Protein 4E9B (pdb70)

Secondary structure (DSSP, 8-state):
---PPP-TT-GGGGPPPB-----SHHHHHHHHHHHHHHHHTT-SEEEGGGGT--BSEEEE----TTS---GGG-EEEEEEEEEEEE--EEEEE--TTSTT--EEEEE-SEEEEEEE-TT--EEEEEEEHHHHHHHHHHHHHHTT--GGGG--HHHHHHHHHT-

Sequence (163 aa):
ALLEIIHYPSKILRTISKEVVSFDAKLHQQLDDMYETMIASEGIGLAAIQVGLPLRMLIINLPQEDGVQHKEDCLEIINPKFIETGGSMMYKEGCLSVPGFYEEVERFEKVKIEYQNRFAEVKVLEASELLAVAIQHEIDHLNGVLFVDKLSILKRKKFEKEL

Radius of gyration: 15.21 Å; Cα contacts (8 Å, |Δi|>4): 313; chains: 1; bounding box: 40×36×34 Å

Solvent-accessible surface area: 8677 Å² total; per-residue (Å²): 73,121,56,146,21,24,92,68,111,36,166,83,1,93,48,119,2,138,103,12,137,62,46,55,72,124,4,39,115,40,0,67,33,0,26,83,0,0,59,63,46,156,8,62,8,0,0,0,1,4,21,39,20,61,41,28,0,0,1,2,0,44,57,74,172,91,54,76,49,52,120,143,60,28,47,33,0,0,27,13,126,78,78,98,64,30,52,64,43,98,75,121,12,30,12,43,0,9,87,60,9,125,6,88,1,107,11,92,59,114,5,44,0,54,16,41,29,42,132,40,85,96,70,90,41,124,9,45,123,52,40,0,4,7,0,11,21,9,9,24,1,0,68,5,43,2,4,4,48,95,10,54,155,125,71,96,124,72,8,90,156,80,136

Organism: Helicobacter pylori (NCBI:txid210)

InterPro domains:
  IPR023635 Peptide deformylase [MF_00163] (2-167)
  IPR023635 Peptide deformylase [PF01327] (4-157)
  IPR023635 Peptide deformylase [PIRSF004749] (1-172)
  IPR023635 Peptide deformylase [PR01576] (33-62)
  IPR023635 Peptide deformylase [PR01576] (94-105)
  IPR023635 Peptide deformylase [PR01576] (106-124)
  IPR023635 Peptide deformylase [PR01576] (125-154)
  IPR023635 Peptide deformylase [PTHR10458] (3-171)
  IPR023635 Peptide deformylase [TIGR00079] (4-165)
  IPR023635 Peptide deformylase [cd00487] (6-148)
  IPR036821 Peptide deformylase superfamily [G3DSA:3.90.45.10] (1-174)
  IPR036821 Peptide deformylase superfamily [SSF56420] (1-166)

Structure (mmCIF, N/CA/C/O backbone):
data_4E9B
#
_entry.id   4E9B
#
_cell.length_a   41.394
_cell.length_b   51.779
_cell.length_c   91.074
_cell.angle_alpha   90.00
_cell.angle_beta   90.00
_cell.angle_gamma   90.00
#
_symmetry.space_group_name_H-M   'P 21 21 21'
#
loop_
_entity.id
_entity.type
_entity.pdbx_description
1 polymer 'Peptide deformylase 11'
2 non-polymer 'COBALT (II) ION'
3 non-polymer ACTINONIN
4 non-polymer '4-(2-HYDROXYETHYL)-1-PIPERAZINE ETHANESULFONIC ACID'
5 non-polymer 'DIMETHYL SULFOXIDE'
6 water water
#
loop_
_atom_site.group_PDB
_atom_site.id
_atom_site.type_symbol
_atom_site.label_atom_id
_atom_site.label_alt_id
_atom_site.label_comp_id
_atom_site.label_asym_id
_atom_site.label_entity_id
_atom_site.label_seq_id
_atom_site.pdbx_PDB_ins_code
_atom_site.Cartn_x
_atom_site.Cartn_y
_atom_site.Cartn_z
_atom_site.occupancy
_atom_site.B_iso_or_equiv
_atom_site.auth_seq_id
_atom_site.auth_comp_id
_atom_site.auth_asym_id
_atom_site.auth_atom_id
_atom_site.pdbx_PDB_model_num
ATOM 1 N N . ALA A 1 1 ? 97.101 92.404 50.712 1.00 27.57 2 ALA A N 1
ATOM 2 C CA . ALA A 1 1 ? 97.005 91.297 49.719 1.00 26.01 2 ALA A CA 1
ATOM 3 C C . ALA A 1 1 ? 95.560 90.819 49.557 1.00 25.30 2 ALA A C 1
ATOM 4 O O . ALA A 1 1 ? 94.760 90.896 50.496 1.00 26.36 2 ALA A O 1
ATOM 6 N N . LEU A 1 2 ? 95.223 90.344 48.368 1.00 23.71 3 LEU A N 1
ATOM 7 C CA . LEU A 1 2 ? 93.906 89.795 48.113 1.00 24.45 3 LEU A CA 1
ATOM 8 C C . LEU A 1 2 ? 93.954 88.292 48.375 1.00 24.45 3 LEU A C 1
ATOM 9 O O . LEU A 1 2 ? 94.843 87.605 47.877 1.00 25.54 3 LEU A O 1
ATOM 14 N N . LEU A 1 3 ? 93.021 87.791 49.184 1.00 21.01 4 LEU A N 1
ATOM 15 C CA . LEU A 1 3 ? 93.024 86.388 49.585 1.00 20.07 4 LEU A CA 1
ATOM 16 C C . LEU A 1 3 ? 91.913 85.635 48.866 1.00 20.15 4 LEU A C 1
ATOM 17 O O . LEU A 1 3 ? 90.930 86.230 48.450 1.00 22.65 4 LEU A O 1
ATOM 22 N N . GLU A 1 4 ? 92.067 84.333 48.703 1.00 19.94 5 GLU A N 1
ATOM 23 C CA . GLU A 1 4 ? 91.026 83.548 48.061 1.00 20.27 5 GLU A CA 1
ATOM 24 C C . GLU A 1 4 ? 89.900 83.284 49.072 1.00 19.08 5 GLU A C 1
ATOM 25 O O . GLU A 1 4 ? 90.164 82.927 50.215 1.00 19.09 5 GLU A O 1
ATOM 31 N N . ILE A 1 5 ? 88.665 83.492 48.644 1.00 18.48 6 ILE A N 1
ATOM 32 C CA . ILE A 1 5 ? 87.490 83.172 49.455 1.00 18.08 6 ILE A CA 1
ATOM 33 C C . ILE A 1 5 ? 87.128 81.709 49.259 1.00 18.66 6 ILE A C 1
ATOM 34 O O . ILE A 1 5 ? 87.052 81.224 48.120 1.00 20.03 6 ILE A O 1
ATOM 39 N N . ILE A 1 6 ? 86.929 80.995 50.365 1.00 16.58 7 ILE A N 1
ATOM 40 C CA . ILE A 1 6 ? 86.520 79.589 50.318 1.00 18.07 7 ILE A CA 1
ATOM 41 C C . ILE A 1 6 ? 85.012 79.439 50.064 1.00 18.68 7 ILE A C 1
ATOM 42 O O . ILE A 1 6 ? 84.204 80.104 50.706 1.00 18.54 7 ILE A O 1
ATOM 47 N N . HIS A 1 7 ? 84.630 78.554 49.137 1.00 19.67 8 HIS A N 1
ATOM 48 C CA . HIS A 1 7 ? 83.215 78.355 48.815 1.00 18.92 8 HIS A CA 1
ATOM 49 C C . HIS A 1 7 ? 82.694 77.025 49.261 1.00 18.66 8 HIS A C 1
ATOM 50 O O . HIS A 1 7 ? 83.422 76.016 49.299 1.00 18.41 8 HIS A O 1
ATOM 57 N N . TYR A 1 8 ? 81.412 77.028 49.581 1.00 18.75 9 TYR A N 1
ATOM 58 C CA . TYR A 1 8 ? 80.617 75.828 49.707 1.00 21.09 9 TYR A CA 1
ATOM 59 C C . TYR A 1 8 ? 80.825 74.978 48.437 1.00 21.91 9 TYR A C 1
ATOM 60 O O . TYR A 1 8 ? 80.851 75.522 47.334 1.00 22.61 9 TYR A O 1
ATOM 69 N N . PRO A 1 9 ? 80.956 73.650 48.581 1.00 22.64 10 PRO A N 1
ATOM 70 C CA . PRO A 1 9 ? 80.789 72.817 49.763 1.00 23.03 10 PRO A CA 1
ATOM 71 C C . PRO A 1 9 ? 82.046 72.472 50.560 1.00 22.49 10 PRO A C 1
ATOM 72 O O . PRO A 1 9 ? 82.079 71.423 51.214 1.00 24.18 10 PRO A O 1
ATOM 76 N N . SER A 1 10 ? 83.071 73.314 50.523 1.00 22.00 11 SER A N 1
ATOM 77 C CA . SER A 1 10 ? 84.290 73.012 51.271 1.00 20.20 11 SER A CA 1
ATOM 78 C C . SER A 1 10 ? 84.024 72.741 52.760 1.00 20.75 11 SER A C 1
ATOM 79 O O . SER A 1 10 ? 83.385 73.535 53.444 1.00 20.39 11 SER A O 1
ATOM 82 N N . LYS A 1 11 ? 84.567 71.634 53.259 1.00 20.78 12 LYS A N 1
ATOM 83 C CA . LYS A 1 11 ? 84.478 71.294 54.674 1.00 21.98 12 LYS A CA 1
ATOM 84 C C . LYS A 1 11 ? 85.244 72.283 55.587 1.00 20.34 12 LYS A C 1
ATOM 85 O O . LYS A 1 11 ? 85.026 72.328 56.802 1.00 19.73 12 LYS A O 1
ATOM 91 N N . ILE A 1 12 ? 86.139 73.077 55.015 1.00 18.78 13 ILE A N 1
ATOM 92 C CA . ILE A 1 12 ? 86.831 74.113 55.806 1.00 18.05 13 ILE A CA 1
ATOM 93 C C . ILE A 1 12 ? 85.802 75.040 56.473 1.00 15.94 13 ILE A C 1
ATOM 94 O O . ILE A 1 12 ? 86.012 75.522 57.576 1.00 15.37 13 ILE A O 1
ATOM 99 N N . LEU A 1 13 ? 84.680 75.259 55.801 1.00 15.90 14 LEU A N 1
ATOM 100 C CA . LEU A 1 13 ? 83.670 76.188 56.300 1.00 14.62 14 LEU A CA 1
ATOM 101 C C . LEU A 1 13 ? 82.905 75.642 57.506 1.00 15.32 14 LEU A C 1
ATOM 102 O O . LEU A 1 13 ? 82.148 76.380 58.105 1.00 15.93 14 LEU A O 1
ATOM 107 N N . ARG A 1 14 ? 83.098 74.357 57.827 1.00 14.84 15 ARG A N 1
ATOM 108 C CA . ARG A 1 14 ? 82.494 73.739 59.023 1.00 15.15 15 ARG A CA 1
ATOM 109 C C . ARG A 1 14 ? 83.419 73.794 60.229 1.00 14.63 15 ARG A C 1
ATOM 110 O O . ARG A 1 14 ? 83.064 73.292 61.303 1.00 15.48 15 ARG A O 1
ATOM 118 N N . THR A 1 15 ? 84.606 74.363 60.057 1.00 14.50 16 THR A N 1
ATOM 119 C CA . THR A 1 15 ? 85.569 74.501 61.163 1.00 14.91 16 THR A CA 1
ATOM 120 C C . THR A 1 15 ? 85.025 75.397 62.265 1.00 14.97 16 THR A C 1
ATOM 121 O O . THR A 1 15 ? 84.353 76.387 62.002 1.00 16.95 16 THR A O 1
ATOM 125 N N . ILE A 1 16 ? 85.243 75.007 63.521 1.00 13.99 17 ILE A N 1
ATOM 126 C CA . ILE A 1 16 ? 85.025 75.907 64.625 1.00 15.07 17 ILE A CA 1
ATOM 127 C C . ILE A 1 16 ? 86.314 76.696 64.801 1.00 14.51 17 ILE A C 1
ATOM 128 O O . ILE A 1 16 ? 87.378 76.121 65.037 1.00 14.68 17 ILE A O 1
ATOM 133 N N . SER A 1 17 ? 86.230 78.023 64.636 1.00 13.91 18 SER A N 1
ATOM 134 C CA . SER A 1 17 ? 87.408 78.872 64.769 1.00 13.64 18 SER A CA 1
ATOM 135 C C . SER A 1 17 ? 87.812 79.019 66.232 1.00 13.56 18 SER A C 1
ATOM 136 O O . SER A 1 17 ? 86.983 78.892 67.129 1.00 13.58 18 SER A O 1
ATOM 139 N N . LYS A 1 18 ? 89.093 79.339 66.422 1.00 15.22 19 LYS A N 1
ATOM 140 C CA . LYS A 1 18 ? 89.743 79.421 67.731 1.00 16.17 19 LYS A CA 1
ATOM 141 C C . LYS A 1 18 ? 89.982 80.847 68.175 1.00 16.25 19 LYS A C 1
ATOM 142 O O . LYS A 1 18 ? 90.238 81.724 67.360 1.00 15.33 19 LYS A O 1
ATOM 148 N N . GLU A 1 19 ? 89.906 81.076 69.484 1.00 16.50 20 GLU A N 1
ATOM 149 C CA . GLU A 1 19 ? 90.159 82.416 70.024 1.00 17.40 20 GLU A CA 1
ATOM 150 C C . GLU A 1 19 ? 91.521 83.020 69.658 1.00 17.29 20 GLU A C 1
ATOM 151 O O . GLU A 1 19 ? 92.529 82.326 69.554 1.00 18.39 20 GLU A O 1
ATOM 157 N N . VAL A 1 20 ? 91.526 84.329 69.456 1.00 16.23 21 VAL A N 1
ATOM 158 C CA . VAL A 1 20 ? 92.753 85.079 69.214 1.00 16.76 21 VAL A CA 1
ATOM 159 C C . VAL A 1 20 ? 93.365 85.394 70.555 1.00 17.65 21 VAL A C 1
ATOM 160 O O . VAL A 1 20 ? 92.671 85.846 71.468 1.00 18.26 21 VAL A O 1
ATOM 164 N N . VAL A 1 21 ? 94.664 85.139 70.693 1.00 19.67 22 VAL A N 1
ATOM 165 C CA . VAL A 1 21 ? 95.293 85.380 71.992 1.00 20.67 22 VAL A CA 1
ATOM 166 C C . VAL A 1 21 ? 96.396 86.437 71.875 1.00 23.07 22 VAL A C 1
ATOM 167 O O . VAL A 1 21 ? 96.696 87.144 72.839 1.00 25.08 22 VAL A O 1
ATOM 171 N N . SER A 1 22 ? 96.951 86.582 70.681 1.00 20.42 23 SER A N 1
ATOM 172 C CA . SER A 1 22 ? 98.029 87.526 70.442 1.00 21.17 23 SER A CA 1
ATOM 173 C C . SER A 1 22 ? 97.559 88.625 69.508 1.00 21.12 23 SER A C 1
ATOM 174 O O . SER A 1 22 ? 97.241 88.385 68.325 1.00 20.67 23 SER A O 1
ATOM 177 N N . PHE A 1 23 ? 97.493 89.833 70.045 1.00 19.64 24 PHE A N 1
ATOM 178 C CA . PHE A 1 23 ? 97.026 90.959 69.258 1.00 19.18 24 PHE A CA 1
ATOM 179 C C . PHE A 1 23 ? 98.200 91.752 68.737 1.00 21.34 24 PHE A C 1
ATOM 180 O O . PHE A 1 23 ? 98.583 92.789 69.312 1.00 24.89 24 PHE A O 1
ATOM 188 N N . ASP A 1 24 ? 98.767 91.271 67.640 1.00 19.62 25 ASP A N 1
ATOM 189 C CA . ASP A 1 24 ? 100.078 91.717 67.199 1.00 18.76 25 ASP A CA 1
ATOM 190 C C . ASP A 1 24 ? 100.074 92.097 65.729 1.00 18.92 25 ASP A C 1
ATOM 191 O O . ASP A 1 24 ? 99.011 92.217 65.096 1.00 17.29 25 ASP A O 1
ATOM 196 N N . ALA A 1 25 ? 101.267 92.344 65.188 1.00 16.72 26 ALA A N 1
ATOM 197 C CA . ALA A 1 25 ? 101.386 92.765 63.801 1.00 17.18 26 ALA A CA 1
ATOM 198 C C . ALA A 1 25 ? 100.796 91.744 62.846 1.00 17.06 26 ALA A C 1
ATOM 199 O O . ALA A 1 25 ? 100.179 92.124 61.851 1.00 17.63 26 ALA A O 1
ATOM 201 N N . LYS A 1 26 ? 100.979 90.454 63.140 1.00 16.15 27 LYS A N 1
ATOM 202 C CA . LYS A 1 26 ? 100.464 89.428 62.238 1.00 16.51 27 LYS A CA 1
ATOM 203 C C . LYS A 1 26 ? 98.919 89.513 62.218 1.00 15.70 27 LYS A C 1
ATOM 204 O O . LYS A 1 26 ? 98.300 89.404 61.167 1.00 15.37 27 LYS A O 1
ATOM 210 N N . LEU A 1 27 ? 98.315 89.697 63.380 1.00 14.76 28 LEU A N 1
ATOM 211 C CA . LEU A 1 27 ? 96.843 89.852 63.420 1.00 15.06 28 LEU A CA 1
ATOM 212 C C . LEU A 1 27 ? 96.404 91.045 62.569 1.00 15.63 28 LEU A C 1
ATOM 213 O O . LEU A 1 27 ? 95.428 90.970 61.825 1.00 15.05 28 LEU A O 1
ATOM 218 N N . HIS A 1 28 ? 97.128 92.154 62.685 1.00 15.53 29 HIS A N 1
ATOM 219 C CA . HIS A 1 28 ? 96.770 93.354 61.938 1.00 15.97 29 HIS A CA 1
ATOM 220 C C . HIS A 1 28 ? 96.954 93.147 60.464 1.00 15.67 29 HIS A C 1
ATOM 221 O O . HIS A 1 28 ? 96.143 93.591 59.659 1.00 16.28 29 HIS A O 1
ATOM 228 N N . GLN A 1 29 ? 98.004 92.421 60.089 1.00 15.41 30 GLN A N 1
ATOM 229 C CA . GLN A 1 29 ? 98.231 92.081 58.661 1.00 15.53 30 GLN A CA 1
ATOM 230 C C . GLN A 1 29 ? 97.043 91.261 58.116 1.00 15.22 30 GLN A C 1
ATOM 231 O O . GLN A 1 29 ? 96.561 91.495 56.989 1.00 14.43 30 GLN A O 1
ATOM 237 N N . GLN A 1 30 ? 96.615 90.277 58.904 1.00 15.17 31 GLN A N 1
ATOM 238 C CA . GLN A 1 30 ? 95.484 89.407 58.527 1.00 14.87 31 GLN A CA 1
ATOM 239 C C . GLN A 1 30 ? 94.199 90.218 58.400 1.00 15.01 31 GLN A C 1
ATOM 240 O O . GLN A 1 30 ? 93.467 90.069 57.414 1.00 15.21 31 GLN A O 1
ATOM 246 N N . LEU A 1 31 ? 93.950 91.096 59.366 1.00 14.40 32 LEU A N 1
ATOM 247 C CA . LEU A 1 31 ? 92.750 91.947 59.296 1.00 15.33 32 LEU A CA 1
ATOM 248 C C . LEU A 1 31 ? 92.779 92.890 58.096 1.00 15.89 32 LEU A C 1
ATOM 249 O O . LEU A 1 31 ? 91.750 93.121 57.475 1.00 15.83 32 LEU A O 1
ATOM 254 N N . ASP A 1 32 ? 93.951 93.446 57.780 1.00 16.81 33 ASP A N 1
ATOM 255 C CA . ASP A 1 32 ? 94.063 94.326 56.617 1.00 18.82 33 ASP A CA 1
ATOM 256 C C . ASP A 1 32 ? 93.773 93.551 55.342 1.00 17.74 33 ASP A C 1
ATOM 257 O O . ASP A 1 32 ? 93.083 94.064 54.420 1.00 17.59 33 ASP A O 1
ATOM 262 N N . ASP A 1 33 ? 94.267 92.306 55.272 1.00 17.59 34 ASP A N 1
ATOM 263 C CA . ASP A 1 33 ? 94.062 91.509 54.060 1.00 17.99 34 ASP A CA 1
ATOM 264 C C . ASP A 1 33 ? 92.591 91.101 53.957 1.00 17.17 34 ASP A C 1
ATOM 265 O O . ASP A 1 33 ? 92.016 91.060 52.875 1.00 16.31 34 ASP A O 1
ATOM 270 N N . MET A 1 34 ? 91.966 90.860 55.100 1.00 15.75 35 MET A N 1
ATOM 271 C CA . MET A 1 34 ? 90.544 90.526 55.083 1.00 14.84 35 MET A CA 1
ATOM 272 C C . MET A 1 34 ? 89.744 91.725 54.570 1.00 14.76 35 MET A C 1
ATOM 273 O O . MET A 1 34 ? 88.788 91.552 53.826 1.00 14.16 35 MET A O 1
ATOM 278 N N . TYR A 1 35 ? 90.132 92.932 54.975 1.00 16.37 36 TYR A N 1
ATOM 279 C CA . TYR A 1 35 ? 89.383 94.107 54.561 1.00 15.80 36 TYR A CA 1
ATOM 280 C C . TYR A 1 35 ? 89.520 94.272 53.050 1.00 16.68 36 TYR A C 1
ATOM 281 O O . TYR A 1 35 ? 88.550 94.483 52.349 1.00 16.20 36 TYR A O 1
ATOM 290 N N . GLU A 1 36 ? 90.748 94.177 52.565 1.00 16.90 37 GLU A N 1
ATOM 291 C CA . GLU A 1 36 ? 91.000 94.299 51.138 1.00 17.99 37 GLU A CA 1
ATOM 292 C C . GLU A 1 36 ? 90.161 93.290 50.347 1.00 17.86 37 GLU A C 1
ATOM 293 O O . GLU A 1 36 ? 89.601 93.606 49.283 1.00 17.97 37 GLU A O 1
ATOM 299 N N . THR A 1 37 ? 90.094 92.059 50.854 1.00 17.02 38 THR A N 1
ATOM 300 C CA . THR A 1 37 ? 89.401 90.974 50.176 1.00 16.27 38 THR A CA 1
ATOM 301 C C . THR A 1 37 ? 87.894 91.190 50.211 1.00 16.42 38 THR A C 1
ATOM 302 O O . THR A 1 37 ? 87.187 9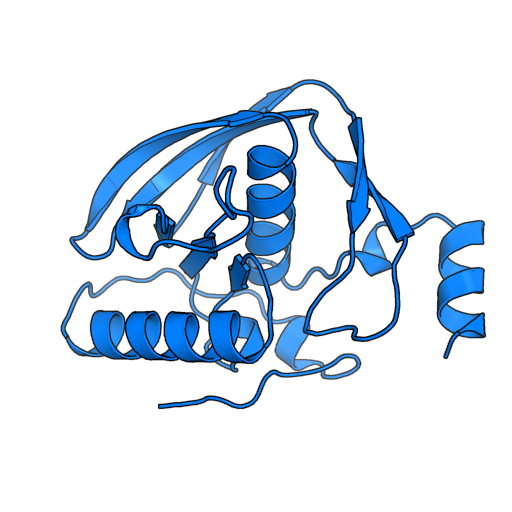0.922 49.223 1.00 16.31 38 THR A O 1
ATOM 306 N N . MET A 1 38 ? 87.391 91.651 51.358 1.00 15.54 39 MET A N 1
ATOM 307 C CA . MET A 1 38 ? 85.956 91.900 51.503 1.00 15.36 39 MET A CA 1
ATOM 308 C C . MET A 1 38 ? 85.506 92.994 50.542 1.00 16.89 39 MET A C 1
ATOM 309 O O . MET A 1 38 ? 84.497 92.825 49.856 1.00 16.59 39 MET A O 1
ATOM 314 N N . ILE A 1 39 ? 86.254 94.091 50.492 1.00 16.47 40 ILE A N 1
ATOM 315 C CA . ILE A 1 39 ? 85.871 95.211 49.593 1.00 17.63 40 ILE A CA 1
ATOM 316 C C . ILE A 1 39 ? 85.980 94.777 48.128 1.00 18.04 40 ILE A C 1
ATOM 317 O O . ILE A 1 39 ? 85.096 95.071 47.346 1.00 18.38 40 ILE A O 1
ATOM 322 N N . ALA A 1 40 ? 87.051 94.073 47.763 1.00 18.20 41 ALA A N 1
ATOM 323 C CA . ALA A 1 40 ? 87.226 93.630 46.367 1.00 19.31 41 ALA A CA 1
ATOM 324 C C . ALA A 1 40 ? 86.097 92.712 45.926 1.00 20.58 41 ALA A C 1
ATOM 325 O O . ALA A 1 40 ? 85.723 92.687 44.738 1.00 21.06 41 ALA A O 1
ATOM 327 N N . SER A 1 41 ? 85.557 91.950 46.885 1.00 19.78 42 SER A N 1
ATOM 328 C CA . SER A 1 41 ? 84.440 91.052 46.633 1.00 21.43 42 SER A CA 1
ATOM 329 C C . SER A 1 41 ? 83.039 91.649 46.819 1.00 20.36 42 SER A C 1
ATOM 330 O O . SER A 1 41 ? 82.061 90.948 46.623 1.00 20.68 42 SER A O 1
ATOM 333 N N . GLU A 1 42 ? 82.965 92.924 47.199 1.00 21.04 43 GLU A N 1
ATOM 334 C CA . GLU A 1 42 ? 81.729 93.686 47.397 1.00 21.61 43 GLU A CA 1
ATOM 335 C C . GLU A 1 42 ? 80.860 93.056 48.491 1.00 22.29 43 GLU A C 1
ATOM 336 O O . GLU A 1 42 ? 79.634 92.979 48.389 1.00 23.45 43 GLU A O 1
ATOM 342 N N . GLY A 1 43 ? 81.530 92.603 49.547 1.00 17.89 44 GLY A N 1
ATOM 343 C CA . GLY A 1 43 ? 80.811 92.136 50.737 1.00 16.46 44 GLY A CA 1
ATOM 344 C C . GLY A 1 43 ? 80.700 93.268 51.742 1.00 15.79 44 GLY A C 1
ATOM 345 O O . GLY A 1 43 ? 81.383 94.298 51.631 1.00 15.67 44 GLY A O 1
ATOM 346 N N . ILE A 1 44 ? 79.833 93.084 52.720 1.00 14.54 45 ILE A N 1
ATOM 347 C CA . ILE A 1 44 ? 79.734 94.033 53.827 1.00 14.79 45 ILE A CA 1
ATOM 348 C C . ILE A 1 44 ? 80.235 93.434 55.128 1.00 14.92 45 ILE A C 1
ATOM 349 O O . ILE A 1 44 ? 80.227 94.111 56.158 1.00 14.79 45 ILE A O 1
ATOM 354 N N . GLY A 1 45 ? 80.646 92.172 55.066 1.00 15.28 46 GLY A N 1
ATOM 355 C CA . GLY A 1 45 ? 81.301 91.566 56.216 1.00 15.20 46 GLY A CA 1
ATOM 356 C C . GLY A 1 45 ? 82.192 90.461 55.711 1.00 15.45 46 GLY A C 1
ATOM 357 O O . GLY A 1 45 ? 82.108 90.065 54.550 1.00 14.36 46 GLY A O 1
ATOM 358 N N . LEU A 1 46 ? 83.045 89.950 56.586 1.00 13.97 47 LEU A N 1
ATOM 359 C CA . LEU A 1 46 ? 83.845 88.760 56.255 1.00 13.39 47 LEU A CA 1
ATOM 360 C C . LEU A 1 46 ? 84.338 88.113 57.545 1.00 13.31 47 LEU A C 1
ATOM 361 O O . LEU A 1 46 ? 84.772 88.825 58.441 1.00 13.75 47 LEU A O 1
ATOM 366 N N . ALA A 1 47 ? 84.305 86.776 57.609 1.00 12.75 48 ALA A N 1
ATOM 367 C CA . ALA A 1 47 ? 84.821 86.031 58.768 1.00 12.16 48 ALA A CA 1
ATOM 368 C C . ALA A 1 47 ? 86.153 85.428 58.359 1.00 12.54 48 ALA A C 1
ATOM 369 O O . ALA A 1 47 ? 86.348 85.044 57.191 1.00 12.82 48 ALA A O 1
ATOM 371 N N . ALA A 1 48 ? 87.063 85.289 59.309 1.00 12.20 49 ALA A N 1
ATOM 372 C CA . ALA A 1 48 ? 88.411 84.818 58.969 1.00 12.98 49 ALA A CA 1
ATOM 373 C C . ALA A 1 48 ? 88.397 83.425 58.300 1.00 12.63 49 ALA A C 1
ATOM 374 O O . ALA A 1 48 ? 89.177 83.160 57.398 1.00 13.29 49 ALA A O 1
ATOM 376 N N . ILE A 1 49 ? 87.474 82.545 58.688 1.00 12.39 50 ILE A N 1
ATOM 377 C CA . ILE A 1 49 ? 87.436 81.171 58.109 1.00 13.09 50 ILE A CA 1
ATOM 378 C C . ILE A 1 49 ? 87.147 81.204 56.604 1.00 12.96 50 ILE A C 1
ATOM 379 O O . ILE A 1 49 ? 87.541 80.313 55.846 1.00 14.16 50 ILE A O 1
ATOM 384 N N . GLN A 1 50 ? 86.462 82.255 56.171 1.00 13.37 51 GLN A N 1
ATOM 385 C CA . GLN A 1 50 ? 86.159 82.413 54.749 1.00 14.07 51 GLN A CA 1
ATOM 386 C C . GLN A 1 50 ? 87.415 82.600 53.883 1.00 15.22 51 GLN A C 1
ATOM 387 O O . GLN A 1 50 ? 87.357 82.370 52.663 1.00 16.92 51 GLN A O 1
ATOM 393 N N . VAL A 1 51 ? 88.526 83.019 54.484 1.00 14.93 52 VAL A N 1
ATOM 394 C CA . VAL A 1 51 ? 89.814 83.066 53.762 1.00 15.65 52 VAL A CA 1
ATOM 395 C C . VAL A 1 51 ? 90.790 82.017 54.284 1.00 17.26 52 VAL A C 1
ATOM 396 O O . VAL A 1 51 ? 92.005 82.132 54.088 1.00 19.12 52 VAL A O 1
ATOM 400 N N . GLY A 1 52 ? 90.254 81.013 54.975 1.00 16.83 53 GLY A N 1
ATOM 401 C CA . GLY A 1 52 ? 91.069 79.878 55.425 1.00 17.51 53 GLY A CA 1
ATOM 402 C C . GLY A 1 52 ? 91.774 80.031 56.759 1.00 18.35 53 GLY A C 1
ATOM 403 O O . GLY A 1 52 ? 92.688 79.259 57.069 1.00 19.19 53 GLY A O 1
ATOM 404 N N . LEU A 1 53 ? 91.380 81.020 57.550 1.00 17.86 54 LEU A N 1
ATOM 405 C CA . LEU A 1 53 ? 92.056 81.326 58.816 1.00 17.61 54 LEU A CA 1
ATOM 406 C C . LEU A 1 53 ? 91.077 80.991 59.943 1.00 16.94 54 LEU A C 1
ATOM 407 O O . LEU A 1 53 ? 90.094 81.720 60.150 1.00 15.45 54 LEU A O 1
ATOM 412 N N . PRO A 1 54 ? 91.321 79.881 60.675 1.00 15.63 55 PRO A N 1
ATOM 413 C CA . PRO A 1 54 ? 90.336 79.461 61.666 1.00 15.19 55 PRO A CA 1
ATOM 414 C C . PRO A 1 54 ? 90.471 80.239 62.969 1.00 14.16 55 PRO A C 1
ATOM 415 O O . PRO A 1 54 ? 90.767 79.668 64.033 1.00 14.36 55 PRO A O 1
ATOM 419 N N . LEU A 1 55 ? 90.269 81.554 62.886 1.00 13.95 56 LEU A N 1
ATOM 420 C CA . LEU A 1 55 ? 90.378 82.424 64.050 1.00 13.85 56 LEU A CA 1
ATOM 421 C C . LEU A 1 55 ? 89.060 83.148 64.291 1.00 13.18 56 LEU A C 1
ATOM 422 O O . LEU A 1 55 ? 88.360 83.481 63.327 1.00 12.25 56 LEU A O 1
ATOM 427 N N . ARG A 1 56 ? 88.725 83.382 65.565 1.00 12.36 57 ARG A N 1
ATOM 428 C CA . ARG A 1 56 ? 87.455 84.012 65.916 1.00 12.53 57 ARG A CA 1
ATOM 429 C C . ARG A 1 56 ? 87.531 85.527 65.725 1.00 13.68 57 ARG A C 1
ATOM 430 O O . ARG A 1 56 ? 87.622 86.303 66.662 1.00 13.61 57 ARG A O 1
ATOM 438 N N . MET A 1 57 ? 87.505 85.925 64.470 1.00 13.84 58 MET A N 1
ATOM 439 C CA . MET A 1 57 ? 87.568 87.339 64.147 1.00 14.28 58 MET A CA 1
ATOM 440 C C . MET A 1 57 ? 86.832 87.565 62.842 1.00 13.93 58 MET A C 1
ATOM 441 O O . MET A 1 57 ? 86.811 86.701 61.963 1.00 14.62 58 MET A O 1
ATOM 446 N N . LEU A 1 58 ? 86.196 88.729 62.761 1.00 13.75 59 LEU A N 1
ATOM 447 C CA . LEU A 1 58 ? 85.350 89.066 61.641 1.00 13.21 59 LEU A CA 1
ATOM 448 C C . LEU A 1 58 ? 85.384 90.563 61.469 1.00 13.48 59 LEU A C 1
ATOM 449 O O . LEU A 1 58 ? 85.704 91.299 62.411 1.00 13.48 59 LEU A O 1
ATOM 454 N N . ILE A 1 59 ? 85.056 91.039 60.271 1.00 13.23 60 ILE A N 1
ATOM 455 C CA . ILE A 1 59 ? 84.958 92.466 60.055 1.00 13.80 60 ILE A CA 1
ATOM 456 C C . ILE A 1 59 ? 83.581 92.777 59.470 1.00 14.25 60 ILE A C 1
ATOM 457 O O . ILE A 1 59 ? 82.992 91.921 58.797 1.00 14.47 60 ILE A O 1
ATOM 462 N N . ILE A 1 60 ? 83.080 93.991 59.715 1.00 13.86 61 ILE A N 1
ATOM 463 C CA . ILE A 1 60 ? 81.796 94.414 59.156 1.00 14.58 61 ILE A CA 1
ATOM 464 C C . ILE A 1 60 ? 81.962 95.858 58.736 1.00 14.87 61 ILE A C 1
ATOM 465 O O . ILE A 1 60 ? 82.478 96.650 59.490 1.00 15.46 61 ILE A O 1
ATOM 470 N N . ASN A 1 61 ? 81.572 96.184 57.517 1.00 15.10 62 ASN A N 1
ATOM 471 C CA . ASN A 1 61 ? 81.561 97.593 57.138 1.00 16.76 62 ASN A CA 1
ATOM 472 C C . ASN A 1 61 ? 80.354 97.861 56.292 1.00 17.11 62 ASN A C 1
ATOM 473 O O . ASN A 1 61 ? 80.331 97.496 55.129 1.00 18.01 62 ASN A O 1
ATOM 478 N N . LEU A 1 62 ? 79.343 98.473 56.902 1.00 17.98 63 LEU A N 1
ATOM 479 C CA . LEU A 1 62 ? 78.099 98.793 56.184 1.00 20.78 63 LEU A CA 1
ATOM 480 C C . LEU A 1 62 ? 78.271 100.098 55.408 1.00 23.06 63 LEU A C 1
ATOM 481 O O . LEU A 1 62 ? 78.937 101.017 55.872 1.00 24.33 63 LEU A O 1
ATOM 486 N N . PRO A 1 63 ? 77.696 100.167 54.198 1.00 25.12 64 PRO A N 1
ATOM 487 C CA . PRO A 1 63 ? 77.895 101.380 53.412 1.00 28.59 64 PRO A CA 1
ATOM 488 C C . PRO A 1 63 ? 77.118 102.555 53.998 1.00 31.72 64 PRO A C 1
ATOM 489 O O . PRO A 1 63 ? 76.107 102.350 54.686 1.00 31.12 64 PRO A O 1
ATOM 493 N N . GLN A 1 64 ? 77.599 103.760 53.722 1.00 36.26 65 GLN A N 1
ATOM 494 C CA . GLN A 1 64 ? 76.913 104.976 54.148 1.00 44.17 65 GLN A CA 1
ATOM 495 C C . GLN A 1 64 ? 75.739 105.325 53.233 1.00 49.30 65 GLN A C 1
ATOM 496 O O . GLN A 1 64 ? 75.231 104.472 52.490 1.00 46.85 65 GLN A O 1
ATOM 502 N N . GLU A 1 65 ? 75.322 106.589 53.304 1.00 54.56 66 GLU A N 1
ATOM 503 C CA . GLU A 1 65 ? 74.209 107.111 52.518 1.00 60.32 66 GLU A CA 1
ATOM 504 C C . GLU A 1 65 ? 74.600 107.270 51.049 1.00 59.32 66 GLU A C 1
ATOM 505 O O . GLU A 1 65 ? 73.779 107.064 50.158 1.00 63.35 66 GLU A O 1
ATOM 511 N N . ASP A 1 66 ? 75.861 107.616 50.803 1.00 60.11 67 ASP A N 1
ATOM 512 C CA . ASP A 1 66 ? 76.395 107.664 49.441 1.00 61.07 67 ASP A CA 1
ATOM 513 C C . ASP A 1 66 ? 76.629 106.263 48.856 1.00 59.29 67 ASP A C 1
ATOM 514 O O . ASP A 1 66 ? 77.236 106.116 47.788 1.00 60.67 67 ASP A O 1
ATOM 519 N N . GLY A 1 67 ? 76.154 105.244 49.572 1.00 57.13 68 GLY A N 1
ATOM 520 C CA . GLY A 1 67 ? 76.232 103.858 49.131 1.00 50.45 68 GLY A CA 1
ATOM 521 C C . GLY A 1 67 ? 77.622 103.248 49.120 1.00 46.25 68 GLY A C 1
ATOM 522 O O . GLY A 1 67 ? 77.785 102.099 48.711 1.00 49.39 68 GLY A O 1
ATOM 523 N N . VAL A 1 68 ? 78.624 104.004 49.563 1.00 41.78 69 VAL A N 1
ATOM 524 C CA . VAL A 1 68 ? 80.000 103.506 49.595 1.00 40.32 69 VAL A CA 1
ATOM 525 C C . VAL A 1 68 ? 80.443 103.156 51.022 1.00 35.09 69 VAL A C 1
ATOM 526 O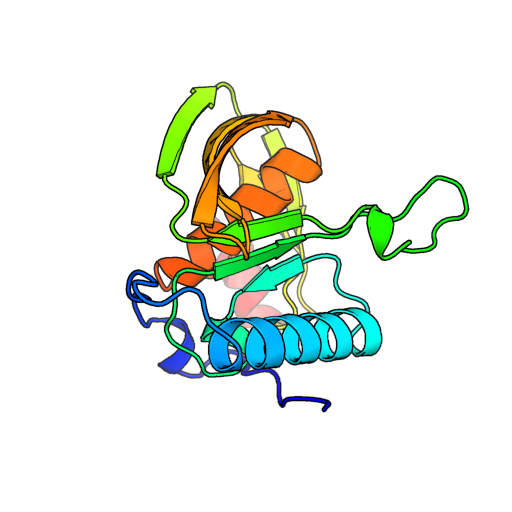 O . VAL A 1 68 ? 79.890 103.654 52.008 1.00 33.99 69 VAL A O 1
ATOM 530 N N . GLN A 1 69 ? 81.453 102.302 51.103 1.00 33.51 70 GLN A N 1
ATOM 531 C CA . GLN A 1 69 ? 82.026 101.887 52.376 1.00 29.98 70 GLN A CA 1
ATOM 532 C C . GLN A 1 69 ? 83.248 102.712 52.740 1.00 30.96 70 GLN A C 1
ATOM 533 O O . GLN A 1 69 ? 84.259 102.699 52.035 1.00 34.72 70 GLN A O 1
ATOM 539 N N . HIS A 1 70 ? 83.148 103.427 53.853 1.00 27.89 71 HIS A N 1
ATOM 540 C CA . HIS A 1 70 ? 84.269 104.176 54.375 1.00 29.91 71 HIS A CA 1
ATOM 541 C C . HIS A 1 70 ? 84.974 103.356 55.393 1.00 29.49 71 HIS A C 1
ATOM 542 O O . HIS A 1 70 ? 84.354 102.844 56.316 1.00 27.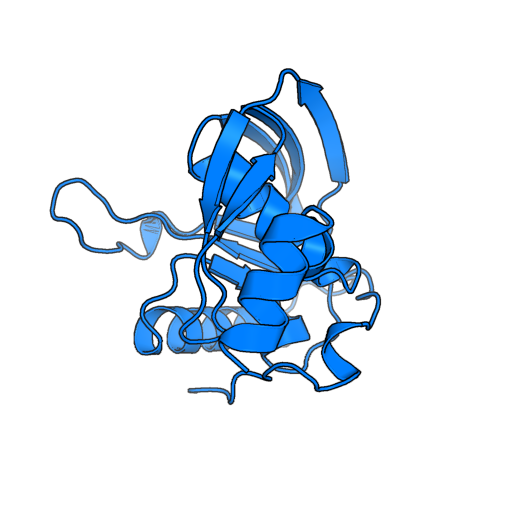22 71 HIS A O 1
ATOM 549 N N . LYS A 1 71 ? 86.285 103.235 55.229 1.00 26.53 72 LYS A N 1
ATOM 550 C CA . LYS A 1 71 ? 87.101 102.402 56.081 1.00 27.92 72 LYS A CA 1
ATOM 551 C C . LYS A 1 71 ? 86.997 102.759 57.569 1.00 28.10 72 LYS A C 1
ATOM 552 O O . LYS A 1 71 ? 87.077 101.889 58.431 1.00 25.29 72 LYS A O 1
ATOM 558 N N . GLU A 1 72 ? 86.802 104.039 57.863 1.00 28.81 73 GLU A N 1
ATOM 559 C CA . GLU A 1 72 ? 86.646 104.479 59.258 1.00 29.18 73 GLU A CA 1
ATOM 560 C C . GLU A 1 72 ? 85.390 103.923 59.946 1.00 26.47 73 GLU A C 1
ATOM 561 O O . GLU A 1 72 ? 85.292 103.968 61.179 1.00 26.72 73 GLU A O 1
ATOM 567 N N . ASP A 1 73 ? 84.433 103.414 59.170 1.00 24.23 74 ASP A N 1
ATOM 568 C CA . ASP A 1 73 ? 83.203 102.850 59.736 1.00 23.67 74 ASP A CA 1
ATOM 569 C C . ASP A 1 73 ? 83.338 101.339 59.982 1.00 21.66 74 ASP A C 1
ATOM 570 O O . ASP A 1 73 ? 82.400 100.711 60.455 1.00 22.39 74 ASP A O 1
ATOM 575 N N . CYS A 1 74 ? 84.485 100.754 59.631 1.00 20.43 75 CYS A N 1
ATOM 576 C CA . CYS A 1 74 ? 84.652 99.299 59.749 1.00 19.50 75 CYS A CA 1
ATOM 577 C C . CYS A 1 74 ? 84.740 98.882 61.222 1.00 19.86 75 CYS A C 1
ATOM 578 O O . CYS A 1 74 ? 85.401 99.562 62.030 1.00 21.55 75 CYS A O 1
ATOM 581 N N . LEU A 1 75 ? 84.043 97.789 61.575 1.00 17.04 76 LEU A N 1
ATOM 582 C CA . LEU A 1 75 ? 84.199 97.143 62.879 1.00 16.69 76 LEU A CA 1
ATOM 583 C C . LEU A 1 75 ? 85.048 95.911 62.734 1.00 16.54 76 LEU A C 1
ATOM 584 O O . LEU A 1 75 ? 84.854 95.122 61.808 1.00 16.71 76 LEU A O 1
ATOM 589 N N . GLU A 1 76 ? 86.045 95.793 63.606 1.00 15.62 77 GLU A N 1
ATOM 590 C CA . GLU A 1 76 ? 86.880 94.586 63.683 1.00 16.37 77 GLU A CA 1
ATOM 591 C C . GLU A 1 76 ? 86.530 93.901 64.984 1.00 16.20 77 GLU A C 1
ATOM 592 O O . GLU A 1 76 ? 86.781 94.440 66.080 1.00 18.04 77 GLU A O 1
ATOM 598 N N . ILE A 1 77 ? 85.944 92.710 64.880 1.00 14.24 78 ILE A N 1
ATOM 599 C CA . ILE A 1 77 ? 85.278 92.093 66.025 1.00 12.82 78 ILE A CA 1
ATOM 600 C C . ILE A 1 77 ? 85.987 90.789 66.303 1.00 13.24 78 ILE A C 1
ATOM 601 O O . ILE A 1 77 ? 85.942 89.870 65.476 1.00 11.95 78 ILE A O 1
ATOM 606 N N . ILE A 1 78 ? 86.660 90.705 67.466 1.00 12.67 79 ILE A N 1
ATOM 607 C CA . ILE A 1 78 ? 87.531 89.537 67.758 1.00 13.18 79 ILE A CA 1
ATOM 608 C C . ILE A 1 78 ? 87.054 88.899 69.059 1.00 13.12 79 ILE A C 1
ATOM 609 O O . ILE A 1 78 ? 86.658 89.611 69.981 1.00 12.92 79 ILE A O 1
ATOM 614 N N . ASN A 1 79 ? 87.048 87.558 69.099 1.00 13.03 80 ASN A N 1
ATOM 615 C CA . ASN A 1 79 ? 86.537 86.804 70.217 1.00 13.60 80 ASN A CA 1
ATOM 616 C C . ASN A 1 79 ? 85.159 87.288 70.714 1.00 13.39 80 ASN A C 1
ATOM 617 O O . ASN A 1 79 ? 84.966 87.499 71.919 1.00 13.19 80 ASN A O 1
ATOM 622 N N . PRO A 1 80 ? 84.186 87.425 69.804 1.00 13.38 81 PRO A N 1
ATOM 623 C CA . PRO A 1 80 ? 82.873 87.927 70.249 1.00 13.50 81 PRO A CA 1
ATOM 624 C C . PRO A 1 80 ? 82.082 86.892 71.048 1.00 13.94 81 PRO A C 1
ATOM 625 O O . PRO A 1 80 ? 82.267 85.664 70.862 1.00 13.84 81 PRO A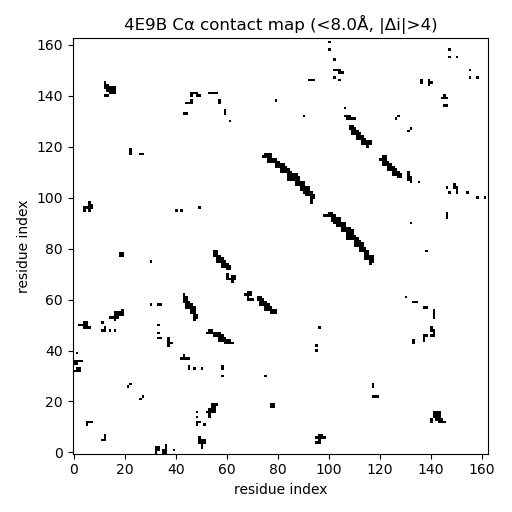 O 1
ATOM 629 N N . LYS A 1 81 ? 81.204 87.396 71.905 1.00 15.75 82 LYS A N 1
ATOM 630 C CA . LYS A 1 81 ? 80.337 86.601 72.756 1.00 17.17 82 LYS A CA 1
ATOM 631 C C . LYS A 1 81 ? 79.005 87.336 72.757 1.00 17.09 82 LYS A C 1
ATOM 632 O O . LYS A 1 81 ? 78.978 88.564 72.844 1.00 16.07 82 LYS A O 1
ATOM 638 N N . PHE A 1 82 ? 77.893 86.618 72.605 1.00 16.98 83 PHE A N 1
ATOM 639 C CA . PHE A 1 82 ? 76.581 87.277 72.804 1.00 17.98 83 PHE A CA 1
ATOM 640 C C . PHE A 1 82 ? 76.314 87.501 74.278 1.00 19.39 83 PHE A C 1
ATOM 641 O O . PHE A 1 82 ? 76.510 86.574 75.078 1.00 20.82 83 PHE A O 1
ATOM 649 N N . ILE A 1 83 ? 75.856 88.712 74.625 1.00 18.21 84 ILE A N 1
ATOM 650 C CA . ILE A 1 83 ? 75.459 89.054 75.989 1.00 20.43 84 ILE A CA 1
ATOM 651 C C . ILE A 1 83 ? 73.921 89.002 76.067 1.00 21.33 84 ILE A C 1
ATOM 652 O O . ILE A 1 83 ? 73.370 88.544 77.059 1.00 22.95 84 ILE A O 1
ATOM 657 N N . GLU A 1 84 ? 73.252 89.524 75.041 1.00 20.37 85 GLU A N 1
ATOM 658 C CA . GLU A 1 84 ? 71.788 89.614 75.020 1.00 22.90 85 GLU A CA 1
ATOM 659 C C . GLU A 1 84 ? 71.309 89.408 73.596 1.00 21.18 85 GLU A C 1
ATOM 660 O O . GLU A 1 84 ? 71.996 89.783 72.665 1.00 20.03 85 GLU A O 1
ATOM 666 N N . THR A 1 85 ? 70.146 88.775 73.437 1.00 21.69 86 THR A N 1
ATOM 667 C CA . THR A 1 85 ? 69.541 88.619 72.117 1.00 23.42 86 THR A CA 1
ATOM 668 C C . THR A 1 85 ? 68.065 88.888 72.340 1.00 25.37 86 THR A C 1
ATOM 669 O O . THR A 1 85 ? 67.541 88.682 73.450 1.00 25.68 86 THR A O 1
ATOM 673 N N . GLY A 1 86 ? 67.383 89.379 71.320 1.00 22.17 87 GLY A N 1
ATOM 674 C CA . GLY A 1 86 ? 65.985 89.734 71.516 1.00 24.38 87 GLY A CA 1
ATOM 675 C C . GLY A 1 86 ? 65.237 89.762 70.217 1.00 23.20 87 GLY A C 1
ATOM 676 O O . GLY A 1 86 ? 65.781 90.206 69.212 1.00 23.21 87 GLY A O 1
ATOM 677 N N . GLY A 1 87 ? 63.985 89.309 70.250 1.00 22.72 88 GLY A N 1
ATOM 678 C CA . GLY A 1 87 ? 63.108 89.415 69.092 1.00 22.60 88 GLY A CA 1
ATOM 679 C C . GLY A 1 87 ? 63.521 88.536 67.936 1.00 22.89 88 GLY A C 1
ATOM 680 O O . GLY A 1 87 ? 64.510 87.806 68.019 1.00 24.82 88 GLY A O 1
ATOM 681 N N . SER A 1 88 ? 62.729 88.559 66.872 1.00 21.61 89 SER A N 1
ATOM 682 C CA . SER A 1 88 ? 63.041 87.827 65.655 1.00 21.65 89 SER A CA 1
ATOM 683 C C . SER A 1 88 ? 62.783 88.763 64.484 1.00 18.69 89 SER A C 1
ATOM 684 O O . SER A 1 88 ? 61.995 89.690 64.600 1.00 17.08 89 SER A O 1
ATOM 687 N N . MET A 1 89 ? 63.437 88.504 63.357 1.00 18.11 90 MET A N 1
ATOM 688 C CA . MET A 1 89 ? 63.273 89.295 62.168 1.00 18.56 90 MET A CA 1
ATOM 689 C C . MET A 1 89 ? 63.704 88.474 60.963 1.00 18.55 90 MET A C 1
ATOM 690 O O . MET A 1 89 ? 64.635 87.686 61.049 1.00 19.98 90 MET A O 1
ATOM 695 N N . MET A 1 90 ? 63.012 88.622 59.838 1.00 18.62 91 MET A N 1
ATOM 696 C CA . MET A 1 90 ? 63.472 87.944 58.623 1.00 19.43 91 MET A CA 1
ATOM 697 C C . MET A 1 90 ? 64.381 88.887 57.850 1.00 18.88 91 MET A C 1
ATOM 698 O O . MET A 1 90 ? 64.131 90.086 57.766 1.00 18.48 91 MET A O 1
ATOM 703 N N . TYR A 1 91 ? 65.450 88.343 57.271 1.00 18.13 92 TYR A N 1
ATOM 704 C CA . TYR A 1 91 ? 66.299 89.159 56.447 1.00 18.94 92 TYR A CA 1
ATOM 705 C C . TYR A 1 91 ? 66.792 88.315 55.274 1.00 18.07 92 TYR A C 1
ATOM 706 O O . TYR A 1 91 ? 67.166 87.170 55.467 1.00 18.05 92 TYR A O 1
ATOM 715 N N . LYS A 1 92 ? 66.790 88.900 54.071 1.00 19.94 93 LYS A N 1
ATOM 716 C CA . LYS A 1 92 ? 67.292 88.222 52.869 1.00 21.12 93 LYS A CA 1
ATOM 717 C C . LYS A 1 92 ? 68.809 88.371 52.822 1.00 20.59 93 LYS A C 1
ATOM 718 O O . LYS A 1 92 ? 69.335 89.482 52.801 1.00 20.93 93 LYS A O 1
ATOM 724 N N . GLU A 1 93 ? 69.509 87.250 52.855 1.00 19.41 94 GLU A N 1
ATOM 725 C CA . GLU A 1 93 ? 70.962 87.263 52.931 1.00 19.10 94 GLU A CA 1
ATOM 726 C C . GLU A 1 93 ? 71.544 86.509 51.774 1.00 18.42 94 GLU A C 1
ATOM 727 O O . GLU A 1 93 ? 70.925 85.574 51.270 1.00 18.27 94 GLU A O 1
ATOM 733 N N . GLY A 1 94 ? 72.759 86.907 51.407 1.00 17.58 95 GLY A N 1
ATOM 734 C CA . GLY A 1 94 ? 73.629 86.077 50.615 1.00 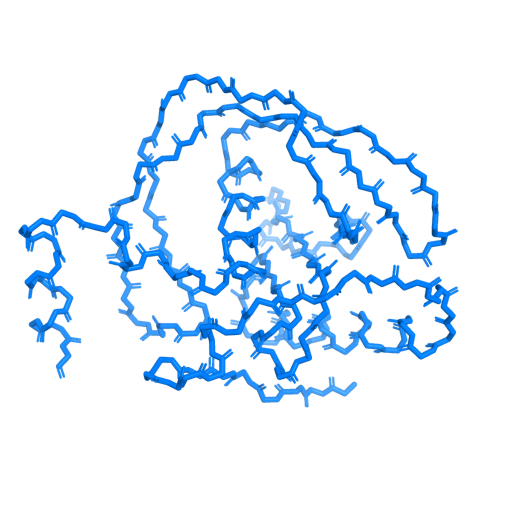16.41 95 GLY A CA 1
ATOM 735 C C . GLY A 1 94 ? 74.934 85.973 51.376 1.00 16.69 95 GLY A C 1
ATOM 736 O O . GLY A 1 94 ? 75.118 86.608 52.437 1.00 16.41 95 GLY A O 1
ATOM 737 N N . CYS A 1 95 ? 75.843 85.194 50.820 1.00 15.51 96 CYS A N 1
ATOM 738 C CA . CYS A 1 95 ? 77.128 84.914 51.484 1.00 14.78 96 CYS A CA 1
ATOM 739 C C . CYS A 1 95 ? 78.225 84.797 50.432 1.00 15.01 96 CYS A C 1
ATOM 740 O O . CYS A 1 95 ? 78.019 84.131 49.405 1.00 15.29 96 CYS A O 1
ATOM 743 N N . LEU A 1 96 ? 79.386 85.412 50.687 1.00 14.60 97 LEU A N 1
ATOM 744 C CA . LEU A 1 96 ? 80.523 85.297 49.758 1.00 15.52 97 LEU A CA 1
ATOM 745 C C . LEU A 1 96 ? 80.987 83.840 49.586 1.00 16.08 97 LEU A C 1
ATOM 746 O O . LEU A 1 96 ? 81.586 83.502 48.558 1.00 16.30 97 LEU A O 1
ATOM 751 N N . SER A 1 97 ? 80.734 82.985 50.584 1.00 15.68 98 SER A N 1
ATOM 752 C CA . SER A 1 97 ? 81.070 81.567 50.479 1.00 16.22 98 SER A CA 1
ATOM 753 C C . SER A 1 97 ? 79.986 80.705 49.814 1.00 17.63 98 SER A C 1
ATOM 754 O O . SER A 1 97 ? 80.187 79.516 49.583 1.00 19.13 98 SER A O 1
ATOM 757 N N . VAL A 1 98 ? 78.840 81.300 49.511 1.00 18.04 99 VAL A N 1
ATOM 758 C CA . VAL A 1 98 ? 77.764 80.590 48.809 1.00 19.20 99 VAL A CA 1
ATOM 759 C C . VAL A 1 98 ? 77.285 81.480 47.660 1.00 19.49 99 VAL A C 1
ATOM 760 O O . VAL A 1 98 ? 76.133 81.906 47.642 1.00 20.89 99 VAL A O 1
ATOM 764 N N . PRO A 1 99 ? 78.175 81.786 46.706 1.00 20.66 100 PRO A N 1
ATOM 765 C CA . PRO A 1 99 ? 77.838 82.925 45.821 1.00 21.92 100 PRO A CA 1
ATOM 766 C C . PRO A 1 99 ? 76.694 82.604 44.859 1.00 22.42 100 PRO A C 1
ATOM 767 O O . PRO A 1 99 ? 76.601 81.479 44.381 1.00 23.01 100 PRO A O 1
ATOM 771 N N . GLY A 1 100 ? 75.820 83.585 44.657 1.00 23.25 101 GLY A N 1
ATOM 772 C CA . GLY A 1 100 ? 74.693 83.486 43.729 1.00 23.05 101 GLY A CA 1
ATOM 773 C C . GLY A 1 100 ? 73.372 83.093 44.354 1.00 25.62 101 GLY A C 1
ATOM 774 O O . GLY A 1 100 ? 72.339 83.107 43.675 1.00 26.26 101 GLY A O 1
ATOM 775 N N . PHE A 1 101 ? 73.379 82.738 45.643 1.00 23.10 102 PHE A N 1
ATOM 776 C CA . PHE A 1 101 ? 72.148 82.289 46.290 1.00 23.12 102 PHE A CA 1
ATOM 777 C C . PHE A 1 101 ? 71.743 83.238 47.410 1.00 23.63 102 PHE A C 1
ATOM 778 O O . PHE A 1 101 ? 72.587 83.604 48.222 1.00 20.44 102 PHE A O 1
ATOM 786 N N . TYR A 1 102 ? 70.453 83.587 47.459 1.00 20.77 103 TYR A N 1
ATOM 787 C CA . TYR A 1 102 ? 69.893 84.529 48.443 1.00 21.90 103 TYR A CA 1
ATOM 788 C C . TYR A 1 102 ? 68.601 83.972 48.955 1.00 22.71 103 TYR A C 1
ATOM 789 O O . TYR A 1 102 ? 67.757 83.525 48.171 1.00 22.37 103 TYR A O 1
ATOM 798 N N . GLU A 1 103 ? 68.443 83.996 50.272 1.00 22.69 104 GLU A N 1
ATOM 799 C CA . GLU A 1 103 ? 67.229 83.507 50.885 1.00 23.63 104 GLU A CA 1
ATOM 800 C C . GLU A 1 103 ? 66.968 84.228 52.188 1.00 23.60 104 GLU A C 1
ATOM 801 O O . GLU A 1 103 ? 67.903 84.755 52.803 1.00 21.81 104 GLU A O 1
ATOM 807 N N . GLU A 1 104 ? 65.691 84.286 52.579 1.00 22.10 105 GLU A N 1
ATOM 808 C CA . GLU A 1 104 ? 65.292 84.847 53.866 1.00 24.34 105 GLU A CA 1
ATOM 809 C C . GLU A 1 104 ? 65.676 83.921 55.008 1.00 21.47 105 GLU A C 1
ATOM 810 O O . GLU A 1 104 ? 65.358 82.726 55.000 1.00 23.17 105 GLU A O 1
ATOM 816 N N . VAL A 1 105 ? 66.367 84.493 55.987 1.00 19.65 106 VAL A N 1
ATOM 817 C CA . VAL A 1 105 ? 66.819 83.789 57.176 1.00 20.01 106 VAL A CA 1
ATOM 818 C C . VAL A 1 105 ? 66.147 84.445 58.373 1.00 18.93 106 VAL A C 1
ATOM 819 O O . VAL A 1 105 ? 66.022 85.675 58.420 1.00 18.61 106 VAL A O 1
ATOM 823 N N . GLU A 1 106 ? 65.756 83.638 59.355 1.00 19.50 107 GLU A N 1
ATOM 824 C CA . GLU A 1 106 ? 65.235 84.196 60.601 1.00 19.41 107 GLU A CA 1
ATOM 825 C C . GLU A 1 106 ? 66.415 84.458 61.536 1.00 18.18 107 GLU A C 1
ATOM 826 O O . GLU A 1 106 ? 67.180 83.548 61.832 1.00 17.99 107 GLU A O 1
ATOM 832 N N . ARG A 1 107 ? 66.541 85.712 61.955 1.00 15.50 108 ARG A N 1
ATOM 833 C CA . ARG A 1 107 ? 67.614 86.181 62.837 1.00 16.57 108 ARG A CA 1
ATOM 834 C C . ARG A 1 107 ? 67.027 86.842 64.060 1.00 17.26 108 ARG A C 1
ATOM 835 O O . ARG A 1 107 ? 65.834 87.166 64.089 1.00 18.32 108 ARG A O 1
ATOM 843 N N . PHE A 1 108 ? 67.860 87.063 65.078 1.00 16.44 109 PHE A N 1
ATOM 844 C CA . PHE A 1 108 ? 67.443 87.946 66.161 1.00 16.81 109 PHE A CA 1
ATOM 845 C C . PHE A 1 108 ? 67.339 89.370 65.650 1.00 17.04 109 PHE A C 1
ATOM 846 O O . PHE A 1 108 ? 68.145 89.836 64.822 1.00 16.21 109 PHE A O 1
ATOM 854 N N . GLU A 1 109 ? 66.325 90.083 66.125 1.00 16.90 110 GLU A N 1
ATOM 855 C CA . GLU A 1 109 ? 66.128 91.448 65.708 1.00 18.89 110 GLU A CA 1
ATOM 856 C C . GLU A 1 109 ? 67.148 92.384 66.339 1.00 18.66 110 GLU A C 1
ATOM 857 O O . GLU A 1 109 ? 67.531 93.386 65.751 1.00 19.15 110 GLU A O 1
ATOM 863 N N . LYS A 1 110 ? 67.525 92.079 67.563 1.00 18.69 111 LYS A N 1
ATOM 864 C CA . LYS A 1 110 ? 68.457 92.929 68.307 1.00 19.45 111 LYS A CA 1
ATOM 865 C C . LYS A 1 110 ? 69.440 92.031 69.028 1.00 18.15 111 LYS A C 1
ATOM 866 O O . LYS A 1 110 ? 69.084 90.967 69.541 1.00 18.90 111 LYS A O 1
ATOM 872 N N . VAL A 1 111 ? 70.703 92.435 69.027 1.00 17.47 112 VAL A N 1
ATOM 873 C CA . VAL A 1 111 ? 71.704 91.689 69.785 1.00 16.42 112 VAL A CA 1
ATOM 874 C C . VAL A 1 111 ? 72.604 92.629 70.550 1.00 16.14 112 VAL A C 1
ATOM 875 O O . VAL A 1 111 ? 72.753 93.781 70.174 1.00 16.02 112 VAL A O 1
ATOM 879 N N . LYS A 1 112 ? 73.235 92.114 71.603 1.00 14.81 113 LYS A N 1
ATOM 880 C CA . LYS A 1 112 ? 74.309 92.840 72.258 1.00 15.68 113 LYS A CA 1
ATOM 881 C C . LYS A 1 112 ? 75.478 91.883 72.359 1.00 15.17 113 LYS A C 1
ATOM 882 O O . LYS A 1 112 ? 75.313 90.757 72.822 1.00 16.07 113 LYS A O 1
ATOM 888 N N . ILE A 1 113 ? 76.648 92.298 71.902 1.00 14.55 114 ILE A N 1
ATOM 889 C CA . ILE A 1 113 ? 77.829 91.424 71.990 1.00 14.31 114 ILE A CA 1
ATOM 890 C C . ILE A 1 113 ? 78.946 92.109 72.771 1.00 14.61 114 ILE A C 1
ATOM 891 O O . ILE A 1 113 ? 78.967 93.346 72.860 1.00 15.05 114 ILE A O 1
ATOM 896 N N . GLU A 1 114 ? 79.847 91.295 73.319 1.00 13.97 115 GLU A N 1
ATOM 897 C CA . GLU A 1 114 ? 81.099 91.791 73.868 1.00 15.16 115 GLU A CA 1
ATOM 898 C C . GLU A 1 114 ? 82.202 91.229 73.012 1.00 14.32 115 GLU A C 1
ATOM 899 O O . GLU A 1 114 ? 82.109 90.102 72.547 1.00 14.06 115 GLU A O 1
ATOM 905 N N . TYR A 1 115 ? 83.232 92.020 72.731 1.00 13.01 116 TYR A N 1
ATOM 906 C CA . TYR A 1 115 ? 84.315 91.530 71.898 1.00 13.30 116 TYR A CA 1
ATOM 907 C C . TYR A 1 115 ? 85.556 92.350 72.128 1.00 13.29 116 TYR A C 1
ATOM 908 O O . TYR A 1 115 ? 85.529 93.290 72.949 1.00 13.21 116 TYR A O 1
ATOM 917 N N . GLN A 1 116 ? 86.629 92.002 71.420 1.00 13.18 117 GLN A N 1
ATOM 918 C CA . GLN A 1 116 ? 87.863 92.813 71.441 1.00 14.05 117 GLN A CA 1
ATOM 919 C C . GLN A 1 116 ? 88.171 93.405 70.079 1.00 13.77 117 GLN A C 1
ATOM 920 O O . GLN A 1 116 ? 87.910 92.792 69.052 1.00 13.17 117 GLN A O 1
ATOM 926 N N . ASN A 1 117 ? 88.693 94.628 70.060 1.00 13.65 118 ASN A N 1
ATOM 927 C CA . ASN A 1 117 ? 89.152 95.174 68.780 1.00 14.16 118 ASN A CA 1
ATOM 928 C C . ASN A 1 117 ? 90.624 94.775 68.517 1.00 13.59 118 ASN A C 1
ATOM 929 O O . ASN A 1 117 ? 91.173 93.944 69.243 1.00 13.66 118 ASN A O 1
ATOM 934 N N . ARG A 1 118 ? 91.260 95.328 67.491 1.00 14.96 119 ARG A N 1
ATOM 935 C CA . ARG A 1 118 ? 92.586 94.820 67.081 1.00 15.78 119 ARG A CA 1
ATOM 936 C C . ARG A 1 118 ? 93.667 95.156 68.098 1.00 16.22 119 ARG A C 1
ATOM 937 O O . ARG A 1 118 ? 94.784 94.612 68.039 1.00 16.37 119 ARG A O 1
ATOM 945 N N . PHE A 1 119 ? 93.338 96.053 69.023 1.00 17.58 120 PHE A N 1
ATOM 946 C CA . PHE A 1 119 ? 94.260 96.445 70.089 1.00 17.88 120 PHE A CA 1
ATOM 947 C C . PHE A 1 119 ? 93.941 95.751 71.402 1.00 18.36 120 PHE A C 1
ATOM 948 O O . PHE A 1 119 ? 94.451 96.140 72.458 1.00 18.76 120 PHE A O 1
ATOM 956 N N . ALA A 1 120 ? 93.095 94.721 71.342 1.00 17.14 121 ALA A N 1
ATOM 957 C CA . ALA A 1 120 ? 92.695 93.927 72.502 1.00 17.23 121 ALA A CA 1
ATOM 958 C C . ALA A 1 120 ? 91.761 94.663 73.460 1.00 16.43 121 ALA A C 1
ATOM 959 O O . ALA A 1 120 ? 91.475 94.158 74.526 1.00 18.20 121 ALA A O 1
ATOM 961 N N . GLU A 1 121 ? 91.272 95.836 73.061 1.00 16.12 122 GLU A N 1
ATOM 962 C CA . GLU A 1 121 ? 90.362 96.625 73.914 1.00 15.88 122 GLU A CA 1
ATOM 963 C C . GLU A 1 121 ? 89.003 95.961 73.917 1.00 15.77 122 GLU A C 1
ATOM 964 O O . GLU A 1 121 ? 88.483 95.641 72.846 1.00 15.68 122 GLU A O 1
ATOM 970 N N . VAL A 1 122 ? 88.431 95.758 75.10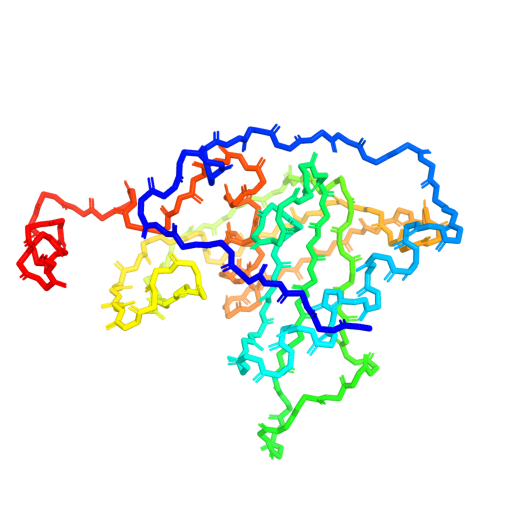4 1.00 15.32 123 VAL A N 1
ATOM 971 C CA . VAL A 1 122 ? 87.106 95.137 75.248 1.00 15.33 123 VAL A CA 1
ATOM 972 C C . VAL A 1 122 ? 86.013 96.146 74.951 1.00 15.41 123 VAL A C 1
ATOM 973 O O . VAL A 1 122 ? 86.050 97.281 75.452 1.00 15.38 123 VAL A O 1
ATOM 977 N N . LYS A 1 123 ? 85.029 95.713 74.153 1.00 14.23 124 LYS A N 1
ATOM 978 C CA . LYS A 1 123 ? 83.915 96.553 73.714 1.00 13.18 124 LYS A CA 1
ATOM 979 C C . LYS A 1 123 ? 82.609 95.839 73.974 1.00 13.49 124 LYS A C 1
ATOM 980 O O . LYS A 1 123 ? 82.544 94.606 73.972 1.00 13.83 124 LYS A O 1
ATOM 986 N N . VAL A 1 124 ? 81.576 96.617 74.213 1.00 13.71 125 VAL A N 1
ATOM 987 C CA . VAL A 1 124 ? 80.201 96.114 74.245 1.00 14.45 125 VAL A CA 1
ATOM 988 C C . VAL A 1 124 ? 79.457 96.875 73.166 1.00 14.61 125 VAL A C 1
ATOM 989 O O . VAL A 1 124 ? 79.523 98.116 73.111 1.00 15.60 125 VAL A O 1
ATOM 993 N N . LEU A 1 125 ? 78.755 96.137 72.300 1.00 14.30 126 LEU A N 1
ATOM 994 C CA . LEU A 1 125 ? 78.029 96.768 71.193 1.00 14.79 126 LEU A CA 1
ATOM 995 C C . LEU A 1 125 ? 76.599 96.258 71.111 1.00 14.63 126 LEU A C 1
ATOM 996 O O . LEU A 1 125 ? 76.364 95.031 71.082 1.00 14.33 126 LEU A O 1
ATOM 1001 N N . GLU A 1 126 ? 75.646 97.186 71.064 1.00 15.35 127 GLU A N 1
ATOM 1002 C CA . GLU A 1 126 ? 74.242 96.811 70.799 1.00 17.25 127 GLU A CA 1
ATOM 1003 C C . GLU A 1 126 ? 73.976 97.066 69.327 1.00 16.39 127 GLU A C 1
ATOM 1004 O O . GLU A 1 126 ? 74.489 98.021 68.772 1.00 17.83 127 GLU A O 1
ATOM 1010 N N . ALA A 1 127 ? 73.195 96.193 68.693 1.00 16.11 128 ALA A N 1
ATOM 1011 C CA . ALA A 1 127 ? 72.930 96.319 67.273 1.00 15.75 128 ALA A CA 1
ATOM 1012 C C . ALA A 1 127 ? 71.526 95.863 66.959 1.00 16.19 128 ALA A C 1
ATOM 1013 O O . ALA A 1 127 ? 70.976 94.969 67.625 1.00 16.17 128 ALA A O 1
ATOM 1015 N N . SER A 1 128 ? 70.977 96.445 65.896 1.00 17.48 129 SER A N 1
ATOM 1016 C CA . SER A 1 128 ? 69.651 96.047 65.417 1.00 18.14 129 SER A CA 1
ATOM 1017 C C . SER A 1 128 ? 69.655 96.084 63.906 1.00 19.02 129 SER A C 1
ATOM 1018 O O . SER A 1 128 ? 70.615 96.539 63.298 1.00 18.47 129 SER A O 1
ATOM 1021 N N . GLU A 1 129 ? 68.606 95.551 63.301 1.00 21.17 130 GLU A N 1
ATOM 1022 C CA . GLU A 1 129 ? 68.459 95.614 61.834 1.00 22.53 130 GLU A CA 1
ATOM 1023 C C . GLU A 1 129 ? 69.668 94.977 61.115 1.00 19.49 130 GLU A C 1
ATOM 1024 O O . GLU A 1 129 ? 70.158 93.916 61.527 1.00 18.76 130 GLU A O 1
ATOM 1030 N N . LEU A 1 130 ? 70.126 95.603 60.040 1.00 19.02 131 LEU A N 1
ATOM 1031 C CA . LEU A 1 130 ? 71.198 95.025 59.215 1.00 18.64 131 LEU A CA 1
ATOM 1032 C C . LEU A 1 130 ? 72.465 94.756 60.022 1.00 17.85 131 LEU A C 1
ATOM 1033 O O . LEU A 1 130 ? 73.132 93.733 59.818 1.00 16.80 131 LEU A O 1
ATOM 1038 N N . LEU A 1 131 ? 72.827 95.679 60.908 1.00 16.62 132 LEU A N 1
ATOM 1039 C CA . LEU A 1 131 ? 74.075 95.458 61.668 1.00 15.12 132 LEU A CA 1
ATOM 1040 C C . LEU A 1 131 ? 73.945 94.210 62.534 1.00 15.15 132 LEU A C 1
ATOM 1041 O O . LEU A 1 131 ? 74.880 93.410 62.591 1.00 15.01 132 LEU A O 1
ATOM 1046 N N . ALA A 1 132 ? 72.792 94.025 63.192 1.00 14.47 133 ALA A N 1
ATOM 1047 C CA . ALA A 1 132 ? 72.544 92.817 63.976 1.00 14.07 133 ALA A CA 1
ATOM 1048 C C . ALA A 1 132 ? 72.575 91.555 63.124 1.00 14.34 133 ALA A C 1
ATOM 1049 O O . ALA A 1 132 ? 73.100 90.534 63.553 1.00 14.34 133 ALA A O 1
ATOM 1051 N N . VAL A 1 133 ? 72.018 91.619 61.920 1.00 14.76 134 VAL A N 1
ATOM 1052 C CA . VAL A 1 133 ? 72.010 90.457 61.016 1.00 15.27 134 VAL A CA 1
ATOM 1053 C C . VAL A 1 133 ? 73.438 90.124 60.582 1.00 13.80 134 VAL A C 1
ATOM 1054 O O . VAL A 1 133 ? 73.834 88.958 60.576 1.00 14.10 134 VAL A O 1
ATOM 1058 N N . ALA A 1 134 ? 74.193 91.150 60.219 1.00 13.34 135 ALA A N 1
ATOM 1059 C CA . ALA A 1 134 ? 75.585 90.950 59.793 1.00 14.43 135 ALA A CA 1
ATOM 1060 C C . ALA A 1 134 ? 76.400 90.322 60.921 1.00 13.80 135 ALA A C 1
ATOM 1061 O O . ALA A 1 134 ? 77.145 89.375 60.697 1.00 14.41 135 ALA A O 1
ATOM 1063 N N . ILE A 1 135 ? 76.229 90.817 62.143 1.00 13.88 136 ILE A N 1
ATOM 1064 C CA . ILE A 1 135 ? 76.926 90.244 63.305 1.00 13.69 136 ILE A CA 1
ATOM 1065 C C . ILE A 1 135 ? 76.600 88.754 63.427 1.00 13.42 136 ILE A C 1
ATOM 1066 O O . ILE A 1 135 ? 77.490 87.915 63.608 1.00 13.69 136 ILE A O 1
ATOM 1071 N N . GLN A 1 136 ? 75.323 88.409 63.273 1.00 12.63 137 GLN A N 1
ATOM 1072 C CA . GLN A 1 136 ? 74.915 87.025 63.453 1.00 12.60 137 GLN A CA 1
ATOM 1073 C C . GLN A 1 136 ? 75.422 86.139 62.326 1.00 12.29 137 GLN A C 1
ATOM 1074 O O . GLN A 1 136 ? 75.841 85.013 62.579 1.00 12.70 137 GLN A O 1
ATOM 1080 N N . HIS A 1 137 ? 75.362 86.635 61.095 1.00 11.83 138 HIS A N 1
ATOM 1081 C CA . HIS A 1 137 ? 75.893 85.903 59.964 1.00 13.00 138 HIS A CA 1
ATOM 1082 C C . HIS A 1 137 ? 77.372 85.608 60.168 1.00 12.65 138 HIS A C 1
ATOM 1083 O O . HIS A 1 137 ? 77.837 84.468 59.989 1.00 12.41 138 HIS A O 1
ATOM 1090 N N . GLU A 1 138 ? 78.141 86.613 60.555 1.00 12.96 139 GLU A N 1
ATOM 1091 C CA . GLU A 1 138 ? 79.592 86.387 60.696 1.00 13.29 139 GLU A CA 1
ATOM 1092 C C . GLU A 1 138 ? 79.920 85.499 61.875 1.00 12.93 139 GLU A C 1
ATOM 1093 O O . GLU A 1 138 ? 80.830 84.676 61.782 1.00 12.43 139 GLU A O 1
ATOM 1099 N N . ILE A 1 139 ? 79.194 85.650 62.989 1.00 12.41 140 ILE A N 1
ATOM 1100 C CA . ILE A 1 139 ? 79.476 84.795 64.157 1.00 13.04 140 ILE A CA 1
ATOM 1101 C C . ILE A 1 139 ? 79.146 83.358 63.804 1.00 12.85 140 ILE A C 1
ATOM 1102 O O . ILE A 1 139 ? 79.870 82.433 64.183 1.00 13.56 140 ILE A O 1
ATOM 1107 N N . ASP A 1 140 ? 78.066 83.158 63.057 1.00 13.79 141 ASP A N 1
ATOM 1108 C CA . ASP A 1 140 ? 77.744 81.799 62.591 1.00 13.27 141 ASP A CA 1
ATOM 1109 C C . ASP A 1 140 ? 78.931 81.174 61.857 1.00 12.87 141 ASP A C 1
ATOM 1110 O O . ASP A 1 140 ? 79.233 80.015 62.080 1.00 12.14 141 ASP A O 1
ATOM 1115 N N . HIS A 1 141 ? 79.579 81.929 60.964 1.00 12.20 142 HIS A N 1
ATOM 1116 C CA . HIS A 1 141 ? 80.786 81.404 60.299 1.00 12.54 142 HIS A CA 1
ATOM 1117 C C . HIS A 1 141 ? 81.831 80.942 61.286 1.00 12.11 142 HIS A C 1
ATOM 1118 O O . HIS A 1 141 ? 82.512 79.960 61.024 1.00 11.91 142 HIS A O 1
ATOM 1125 N N . LEU A 1 142 ? 82.008 81.664 62.399 1.00 12.55 143 LEU A N 1
ATOM 1126 C CA . LEU A 1 142 ? 83.036 81.253 63.370 1.00 12.84 143 LEU A CA 1
ATOM 1127 C C . LEU A 1 142 ? 82.708 79.906 63.987 1.00 12.80 143 LEU A C 1
ATOM 1128 O O . LEU A 1 142 ? 83.599 79.250 64.533 1.00 12.80 143 LEU A O 1
ATOM 1133 N N . ASN A 1 143 ? 81.425 79.544 63.938 1.00 12.99 144 ASN A N 1
ATOM 1134 C CA . ASN A 1 143 ? 80.954 78.276 64.473 1.00 13.42 144 ASN A CA 1
ATOM 1135 C C . ASN A 1 143 ? 80.689 77.220 63.413 1.00 13.17 144 ASN A C 1
ATOM 1136 O O . ASN A 1 143 ? 80.049 76.198 63.712 1.00 14.79 144 ASN A O 1
ATOM 1141 N N . GLY A 1 144 ? 81.176 77.440 62.197 1.00 13.23 145 GLY A N 1
ATOM 1142 C CA . GLY A 1 144 ? 81.033 76.421 61.149 1.00 13.86 145 GLY A CA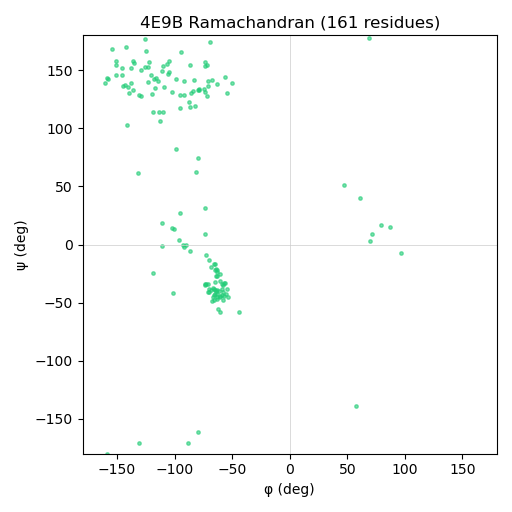 1
ATOM 1143 C C . GLY A 1 144 ? 79.666 76.401 60.507 1.00 13.74 145 GLY A C 1
ATOM 1144 O O . GLY A 1 144 ? 79.321 75.427 59.827 1.00 13.98 145 GLY A O 1
ATOM 1145 N N . VAL A 1 145 ? 78.895 77.477 60.685 1.00 14.03 146 VAL A N 1
ATOM 1146 C CA . VAL A 1 145 ? 77.500 77.535 60.186 1.00 14.38 146 VAL A CA 1
ATOM 1147 C C . VAL A 1 145 ? 77.373 78.503 59.012 1.00 15.31 146 VAL A C 1
ATOM 1148 O O . VAL A 1 145 ? 77.910 79.618 59.068 1.00 15.98 146 VAL A O 1
ATOM 1152 N N . LEU A 1 146 ? 76.648 78.067 57.973 1.00 15.52 147 LEU A N 1
ATOM 1153 C CA . LEU A 1 146 ? 76.324 78.861 56.782 1.00 15.42 147 LEU A CA 1
ATOM 1154 C C . LEU A 1 146 ? 74.841 79.168 56.807 1.00 15.92 147 LEU A C 1
ATOM 1155 O O . LEU A 1 146 ? 74.047 78.410 57.382 1.00 15.34 147 LEU A O 1
ATOM 1160 N N . PHE A 1 147 ? 74.435 80.275 56.173 1.00 15.79 148 PHE A N 1
ATOM 1161 C CA . PHE A 1 147 ? 73.042 80.692 56.317 1.00 16.52 148 PHE A CA 1
ATOM 1162 C C . PHE A 1 147 ? 72.106 79.642 55.700 1.00 17.49 148 PHE A C 1
ATOM 1163 O O . PHE A 1 147 ? 70.954 79.520 56.119 1.00 18.09 148 PHE A O 1
ATOM 1171 N N . VAL A 1 148 ? 72.599 78.897 54.718 1.00 17.91 149 VAL A N 1
ATOM 1172 C CA . VAL A 1 148 ? 71.765 77.858 54.090 1.00 18.26 149 VAL A CA 1
ATOM 1173 C C . VAL A 1 148 ? 71.359 76.761 55.072 1.00 19.41 149 VAL A C 1
ATOM 1174 O O . VAL A 1 148 ? 70.336 76.097 54.871 1.00 21.07 149 VAL A O 1
ATOM 1178 N N . ASP A 1 149 ? 72.134 76.594 56.144 1.00 19.87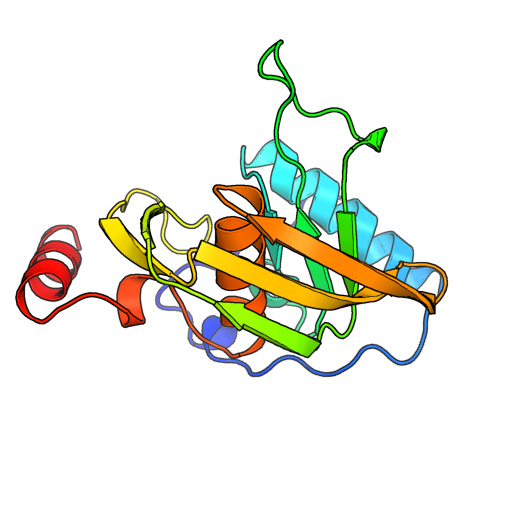 150 ASP A N 1
ATOM 1179 C CA . ASP A 1 149 ? 71.823 75.600 57.190 1.00 21.56 150 ASP A CA 1
ATOM 1180 C C . ASP A 1 149 ? 70.564 75.990 57.966 1.00 23.44 150 ASP A C 1
ATOM 1181 O O . ASP A 1 149 ? 69.967 75.151 58.639 1.00 24.54 150 ASP A O 1
ATOM 1186 N N . LYS A 1 150 ? 70.195 77.269 57.895 1.00 23.63 151 LYS A N 1
ATOM 1187 C CA . LYS A 1 150 ? 69.112 77.808 58.698 1.00 26.85 151 LYS A CA 1
ATOM 1188 C C . LYS A 1 150 ? 67.791 77.846 57.930 1.00 28.51 151 LYS A C 1
ATOM 1189 O O . LYS A 1 150 ? 66.782 78.345 58.431 1.00 31.81 151 LYS A O 1
ATOM 1195 N N . LEU A 1 151 ? 67.798 77.325 56.721 1.00 29.33 152 LEU A N 1
ATOM 1196 C CA . LEU A 1 151 ? 66.610 77.387 55.890 1.00 32.61 152 LEU A CA 1
ATOM 1197 C C . LEU A 1 151 ? 65.677 76.216 56.169 1.00 37.27 152 LEU A C 1
ATOM 1198 O O . LEU A 1 151 ? 66.108 75.150 56.605 1.00 35.88 152 LEU A O 1
ATOM 1203 N N . SER A 1 152 ? 64.395 76.434 55.889 1.00 45.28 153 SER A N 1
ATOM 1204 C CA . SER A 1 152 ? 63.366 75.442 56.115 1.00 49.34 153 SER A CA 1
ATOM 1205 C C . SER A 1 152 ? 63.513 74.268 55.158 1.00 54.11 153 SER A C 1
ATOM 1206 O O . SER A 1 152 ? 64.370 74.268 54.267 1.00 50.24 153 SER A O 1
ATOM 1209 N N . ILE A 1 153 ? 62.677 73.261 55.386 1.00 59.40 154 ILE A N 1
ATOM 1210 C CA . ILE A 1 153 ? 62.473 72.143 54.476 1.00 63.79 154 ILE A CA 1
ATOM 1211 C C . ILE A 1 153 ? 62.345 72.649 53.038 1.00 65.41 154 ILE A C 1
ATOM 1212 O O . ILE A 1 153 ? 63.131 72.267 52.164 1.00 65.50 154 ILE A O 1
ATOM 1217 N N . LEU A 1 154 ? 61.357 73.519 52.816 1.00 65.81 155 LEU A N 1
ATOM 1218 C CA . LEU A 1 154 ? 61.061 74.073 51.492 1.00 66.79 155 LEU A CA 1
ATOM 1219 C C . LEU A 1 154 ? 62.238 74.857 50.911 1.00 65.06 155 LEU A C 1
ATOM 1220 O O . LEU A 1 154 ? 62.735 74.525 49.833 1.00 66.92 155 LEU A O 1
ATOM 1225 N N . LYS A 1 155 ? 62.679 75.884 51.635 1.00 61.68 156 LYS A N 1
ATOM 1226 C CA . LYS A 1 155 ? 63.715 76.790 51.144 1.00 59.41 156 LYS A CA 1
ATOM 1227 C C . LYS A 1 155 ? 65.056 76.091 50.919 1.00 59.33 156 LYS A C 1
ATOM 1228 O O . LYS A 1 155 ? 65.883 76.573 50.142 1.00 59.86 156 LYS A O 1
ATOM 1234 N N . ARG A 1 156 ? 65.250 74.952 51.583 1.00 61.14 157 ARG A N 1
ATOM 1235 C CA . ARG A 1 156 ? 66.438 74.120 51.394 1.00 62.05 157 ARG A CA 1
ATOM 1236 C C . ARG A 1 156 ? 66.382 73.384 50.063 1.00 62.84 157 ARG A C 1
ATOM 1237 O O . ARG A 1 156 ? 67.416 73.143 49.436 1.00 63.77 157 ARG A O 1
ATOM 1245 N N . LYS A 1 157 ? 65.171 73.011 49.648 1.00 65.53 158 LYS A N 1
ATOM 1246 C CA . LYS A 1 157 ? 64.965 72.362 48.353 1.00 64.15 158 LYS A CA 1
ATOM 1247 C C . LYS A 1 157 ? 65.231 73.353 47.221 1.00 60.88 158 LYS A C 1
ATOM 1248 O O . LYS A 1 157 ? 65.832 72.994 46.207 1.00 57.83 158 LYS A O 1
ATOM 1254 N N . LYS A 1 158 ? 64.796 74.600 47.420 1.00 58.32 159 LYS A N 1
ATOM 1255 C CA . LYS A 1 158 ? 65.125 75.721 46.527 1.00 57.70 159 LYS A CA 1
ATOM 1256 C C . LYS A 1 158 ? 66.646 75.916 46.411 1.00 55.00 159 LYS A C 1
ATOM 1257 O O . LYS A 1 158 ? 67.146 76.283 45.339 1.00 53.79 159 LYS A O 1
ATOM 1263 N N . PHE A 1 159 ? 67.372 75.671 47.509 1.00 50.72 160 PHE A N 1
ATOM 1264 C CA . PHE A 1 159 ? 68.840 75.710 47.491 1.00 48.55 160 PHE A CA 1
ATOM 1265 C C . PHE A 1 159 ? 69.435 74.585 46.651 1.00 49.84 160 PHE A C 1
ATOM 1266 O O . PHE A 1 159 ? 70.307 74.829 45.815 1.00 50.38 160 PHE A O 1
ATOM 1274 N N . GLU A 1 160 ? 68.970 73.360 46.878 1.00 53.51 161 GLU A N 1
ATOM 1275 C CA . GLU A 1 160 ? 69.445 72.209 46.105 1.00 59.51 161 GLU A CA 1
ATOM 1276 C C . GLU A 1 160 ? 69.058 72.341 44.628 1.00 58.04 161 GLU A C 1
ATOM 1277 O O . GLU A 1 160 ? 69.791 71.890 43.744 1.00 54.76 161 GLU A O 1
ATOM 1283 N N . LYS A 1 161 ? 67.913 72.980 44.383 1.00 57.32 162 LYS A N 1
ATOM 1284 C CA . LYS A 1 161 ? 67.445 73.275 43.026 1.00 60.01 162 LYS A CA 1
ATOM 1285 C C . LYS A 1 161 ? 68.430 74.205 42.316 1.00 60.46 162 LYS A C 1
ATOM 1286 O O . LYS A 1 161 ? 68.934 73.885 41.240 1.00 61.49 162 LYS A O 1
ATOM 1292 N N . GLU A 1 162 ? 68.712 75.345 42.939 1.00 62.91 163 GLU A N 1
ATOM 1293 C CA . GLU A 1 162 ? 69.668 76.311 42.402 1.00 66.35 163 GLU A CA 1
ATOM 1294 C C . GLU A 1 162 ? 71.111 75.807 42.571 1.00 68.07 163 GLU A C 1
ATOM 1295 O O . GLU A 1 162 ? 72.043 76.598 42.728 1.00 73.93 163 GLU A O 1
ATOM 1301 N N . LEU A 1 163 ? 71.280 74.484 42.525 1.00 68.15 164 LEU A N 1
ATOM 1302 C CA . LEU A 1 163 ? 72.574 73.837 42.729 1.00 67.88 164 LEU A CA 1
ATOM 1303 C C . LEU A 1 163 ? 72.638 72.535 41.931 1.00 70.12 164 LEU A C 1
ATOM 1304 O O . LEU A 1 163 ? 73.720 72.017 41.637 1.00 71.71 164 LEU A O 1
#

B-factor: mean 24.73, std 14.05, range [11.83, 79.82]

CATH classification: 3.90.45.10

Foldseek 3Di:
DAAQFAAPPDQLLQDQADADDDLDPVLVVLVVNQVVNCVVLVHQKAASSRRPHRFQKMKGFAADPVRHTDPVRMFIFGPKDWPDFAAKDWDWDDDPRHPPDIDIAIFTQKTWMWGAGSVRDIDIDIDGDPVRVNVVQRNCSNNSHHRLVRDDPVVVVVVVVVD

Nearest PDB structures (foldseek):
  2ew6-assembly1_A  TM=1.002E+00  e=2.206E-32  Helicobacter pylori
  3fwx-assembly2_B  TM=9.409E-01  e=2.587E-18  Vibrio cholerae O395
  6jf6-assembly1_D  TM=9.252E-01  e=7.510E-16  Acinetobacter baumannii
  5i2b-assembly1_A-2  TM=9.074E-01  e=7.070E-16  Burkholderia ambifaria IOP40-10
  5cp0-assembly1_A  TM=8.927E-01  e=2.803E-14  Xanthomonas oryzae pv. oryzae KACC 10331